Protein AF-A0A8J6DFW3-F1 (afdb_monomer)

Structure (mmCIF, N/CA/C/O backbone):
data_AF-A0A8J6DFW3-F1
#
_entry.id   AF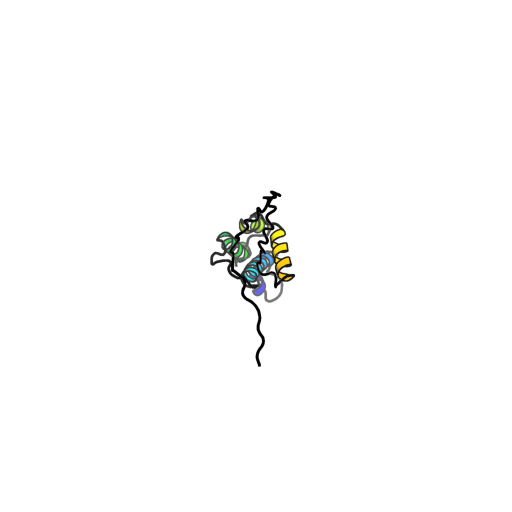-A0A8J6DFW3-F1
#
loop_
_atom_site.group_PDB
_atom_site.id
_atom_site.type_symbol
_atom_site.label_atom_id
_atom_site.label_alt_id
_atom_site.label_comp_id
_atom_site.label_asym_id
_atom_site.label_entity_id
_atom_site.label_seq_id
_atom_site.pdbx_PDB_ins_code
_atom_site.Cartn_x
_atom_site.Cartn_y
_atom_site.Cartn_z
_atom_site.occupancy
_atom_site.B_iso_or_equiv
_atom_site.auth_seq_id
_atom_site.auth_comp_id
_atom_site.auth_asym_id
_atom_site.auth_atom_id
_atom_site.pdbx_PDB_model_num
ATOM 1 N N . MET A 1 1 ? -13.785 -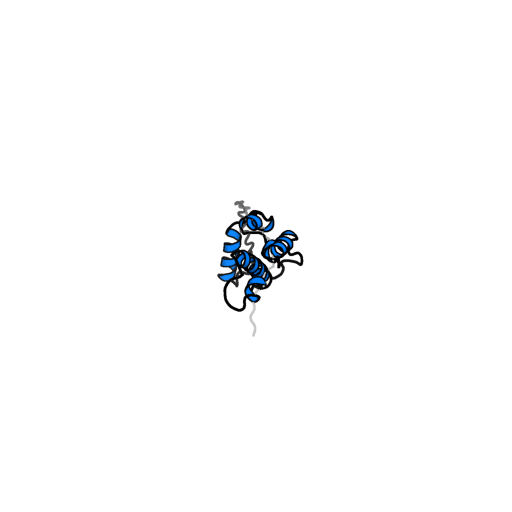6.124 0.723 1.00 82.12 1 MET A N 1
ATOM 2 C CA . MET A 1 1 ? -14.256 -4.922 1.458 1.00 82.12 1 MET A CA 1
ATOM 3 C C . MET A 1 1 ? -13.626 -4.884 2.846 1.00 82.12 1 MET A C 1
ATOM 5 O O . MET A 1 1 ? -13.353 -5.952 3.385 1.00 82.12 1 MET A O 1
ATOM 9 N N . ALA A 1 2 ? -13.384 -3.695 3.410 1.00 87.75 2 ALA A N 1
ATOM 10 C CA . ALA A 1 2 ? -12.859 -3.566 4.773 1.00 87.75 2 ALA A CA 1
ATOM 11 C C . ALA A 1 2 ? -13.898 -4.014 5.826 1.00 87.75 2 ALA A C 1
ATOM 13 O O . ALA A 1 2 ? -15.098 -3.835 5.591 1.00 87.75 2 ALA A O 1
ATOM 14 N N . PRO A 1 3 ? -13.486 -4.573 6.982 1.00 84.81 3 PRO A N 1
ATOM 15 C CA . PRO A 1 3 ? -14.408 -5.129 7.976 1.00 84.81 3 PRO A CA 1
ATOM 16 C C . PRO A 1 3 ? -15.431 -4.119 8.502 1.00 84.81 3 PRO A C 1
ATOM 18 O O . PRO A 1 3 ? -16.597 -4.459 8.679 1.00 84.81 3 PRO A O 1
ATOM 21 N N . GLU A 1 4 ? -15.016 -2.869 8.717 1.00 85.00 4 GLU A N 1
ATOM 22 C CA . GLU A 1 4 ? -15.904 -1.798 9.172 1.00 85.00 4 GLU A CA 1
ATOM 23 C C . GLU A 1 4 ? -16.939 -1.382 8.122 1.00 85.00 4 GLU A C 1
ATOM 25 O O . GLU A 1 4 ? -17.999 -0.892 8.484 1.00 85.00 4 GLU A O 1
ATOM 30 N N . VAL A 1 5 ? -16.663 -1.605 6.834 1.00 85.06 5 VAL A N 1
ATOM 31 C CA . VAL A 1 5 ? -17.614 -1.320 5.751 1.00 85.06 5 VAL A CA 1
ATOM 32 C C . VAL A 1 5 ? -18.672 -2.421 5.685 1.00 85.06 5 VAL A C 1
ATOM 34 O O . VAL A 1 5 ? -19.847 -2.132 5.497 1.00 85.06 5 VAL A O 1
ATOM 37 N N . ALA A 1 6 ? -18.271 -3.679 5.893 1.00 81.44 6 ALA A N 1
ATOM 38 C CA . ALA A 1 6 ? -19.189 -4.819 5.913 1.00 81.44 6 ALA A CA 1
ATOM 39 C C . ALA A 1 6 ? -20.127 -4.818 7.134 1.00 81.44 6 ALA A C 1
ATOM 41 O O . ALA A 1 6 ? -21.229 -5.349 7.062 1.00 81.44 6 ALA A O 1
ATOM 42 N N . ALA A 1 7 ? -19.700 -4.221 8.250 1.00 78.38 7 ALA A N 1
ATOM 43 C CA . ALA A 1 7 ? -20.479 -4.157 9.487 1.00 78.38 7 ALA A CA 1
ATOM 44 C C . ALA A 1 7 ? -21.600 -3.096 9.476 1.00 78.38 7 ALA A C 1
ATOM 46 O O . ALA A 1 7 ? -22.379 -3.021 10.426 1.00 78.38 7 ALA A O 1
ATOM 47 N N . VAL A 1 8 ? -21.683 -2.250 8.443 1.00 76.12 8 VAL A N 1
ATOM 48 C CA . VAL A 1 8 ? -22.686 -1.181 8.363 1.00 76.12 8 VAL A CA 1
ATOM 49 C C . VAL A 1 8 ? -23.902 -1.675 7.586 1.00 76.12 8 VAL A C 1
ATOM 51 O O . VAL A 1 8 ? -23.881 -1.745 6.363 1.00 76.12 8 VAL A O 1
ATOM 54 N N . GLU A 1 9 ? -24.994 -1.964 8.295 1.00 64.06 9 GLU A N 1
ATOM 55 C CA . GLU A 1 9 ? -26.230 -2.433 7.658 1.00 64.06 9 GLU A CA 1
ATOM 56 C C . GLU A 1 9 ? -27.046 -1.312 6.991 1.00 64.06 9 GLU A C 1
ATOM 58 O O . GLU A 1 9 ? -27.797 -1.609 6.063 1.00 64.06 9 GLU A O 1
ATOM 63 N N . ARG A 1 10 ? -26.966 -0.035 7.432 1.00 59.16 10 ARG A N 1
ATOM 64 C CA . ARG A 1 10 ? -27.953 0.982 6.979 1.00 59.16 10 ARG A CA 1
ATOM 65 C C . ARG A 1 10 ? -27.563 2.457 6.769 1.00 59.16 10 ARG A C 1
ATOM 67 O O . ARG A 1 10 ? -28.428 3.153 6.250 1.00 59.16 10 ARG A O 1
ATOM 74 N N . LYS A 1 11 ? -26.352 2.953 7.073 1.00 51.47 11 LYS A N 1
ATOM 75 C CA . LYS A 1 11 ? -25.735 4.222 6.563 1.00 51.47 11 LYS A CA 1
ATOM 76 C C . LYS A 1 11 ? -24.658 4.716 7.535 1.00 51.47 11 LYS A C 1
ATOM 78 O O . LYS A 1 11 ? -24.958 4.954 8.699 1.00 51.47 11 LYS A O 1
ATOM 83 N N . GLY A 1 12 ? -23.453 4.970 7.020 1.00 71.81 12 GLY A N 1
ATOM 84 C CA . GLY A 1 12 ? -22.344 5.566 7.778 1.00 71.81 12 GLY A CA 1
ATOM 85 C C . GLY A 1 12 ? -21.700 4.619 8.801 1.00 71.81 12 GLY A C 1
ATOM 86 O O . GLY A 1 12 ? -22.304 3.646 9.232 1.00 71.81 12 GLY A O 1
ATOM 87 N N . GLY A 1 13 ? -20.444 4.888 9.168 1.00 75.38 13 GLY A N 1
ATOM 88 C CA . GLY A 1 13 ? -19.675 4.064 10.119 1.00 75.38 13 GLY A CA 1
ATOM 89 C C . GLY A 1 13 ? -18.283 3.657 9.630 1.00 75.38 13 GLY A C 1
ATOM 90 O O . GLY A 1 13 ? -17.469 3.188 10.421 1.00 75.38 13 GLY A O 1
ATOM 91 N N . TYR A 1 14 ? -17.983 3.897 8.355 1.00 84.81 14 TYR A N 1
ATOM 92 C CA . TYR A 1 14 ? -16.639 3.814 7.789 1.00 84.81 14 TYR A CA 1
ATOM 93 C C . TYR A 1 14 ? -16.098 5.219 7.492 1.00 84.81 14 TYR A C 1
ATOM 95 O O . TYR A 1 14 ? -16.846 6.195 7.423 1.00 84.81 14 TYR A O 1
ATOM 103 N N . ASN A 1 15 ? -14.784 5.328 7.346 1.00 90.06 15 ASN A N 1
ATOM 104 C CA . ASN A 1 15 ? -14.078 6.558 7.000 1.00 90.06 15 ASN A CA 1
ATOM 105 C C . ASN A 1 15 ? -13.052 6.257 5.896 1.00 90.06 15 ASN A C 1
ATOM 107 O O . ASN A 1 15 ? -12.900 5.106 5.501 1.00 90.06 15 ASN A O 1
ATOM 111 N N . GLN A 1 16 ? -12.300 7.266 5.457 1.00 92.69 16 GLN A N 1
ATOM 112 C CA . GLN A 1 16 ? -11.253 7.145 4.426 1.00 92.69 16 GLN A CA 1
ATOM 113 C C . GLN A 1 16 ? -10.169 6.083 4.708 1.00 92.69 16 GLN A C 1
ATOM 115 O O . GLN A 1 16 ? -9.390 5.731 3.830 1.00 92.69 16 GLN A O 1
ATOM 120 N N . LEU A 1 17 ? -10.088 5.538 5.929 1.00 94.56 17 LEU A N 1
ATOM 121 C CA . LEU A 1 17 ? -9.165 4.440 6.215 1.00 94.56 17 LEU A CA 1
ATOM 122 C C . LEU A 1 17 ? -9.606 3.134 5.538 1.00 94.56 17 LEU A C 1
ATOM 124 O O . LEU A 1 17 ? -8.776 2.233 5.414 1.00 94.56 17 LEU A O 1
ATOM 128 N N . CYS A 1 18 ? -10.857 3.002 5.075 1.00 93.50 18 CYS A N 1
ATOM 129 C CA . CYS A 1 18 ? -11.279 1.852 4.268 1.00 93.50 18 CYS A CA 1
ATOM 130 C C . CYS A 1 18 ? -10.479 1.729 2.965 1.00 93.50 18 CYS A C 1
ATOM 132 O O . CYS A 1 18 ? -10.215 0.611 2.522 1.00 93.50 18 CYS A O 1
ATOM 134 N N . ASP A 1 19 ? -10.011 2.850 2.414 1.00 96.31 19 ASP A N 1
ATOM 135 C CA . ASP A 1 19 ? -9.197 2.870 1.196 1.00 96.31 19 ASP A CA 1
ATOM 136 C C . ASP A 1 19 ? -7.806 2.282 1.453 1.00 96.31 19 ASP A C 1
ATOM 138 O O . ASP A 1 19 ? -7.263 1.567 0.619 1.00 96.31 19 ASP A O 1
ATOM 142 N N . LEU A 1 20 ? -7.256 2.470 2.657 1.00 97.75 20 LEU A N 1
ATOM 143 C CA . LEU A 1 20 ? -5.977 1.872 3.059 1.00 97.75 20 LEU A CA 1
ATOM 144 C C . LEU A 1 20 ? -6.085 0.348 3.173 1.00 97.75 20 LEU A C 1
ATOM 146 O O . LEU A 1 20 ? -5.153 -0.370 2.819 1.00 97.75 20 LEU A O 1
ATOM 150 N N . TRP A 1 21 ? -7.236 -0.159 3.623 1.00 95.81 21 TRP A N 1
ATOM 151 C CA . TRP A 1 21 ? -7.507 -1.593 3.565 1.00 95.81 21 TRP A CA 1
ATOM 152 C C . TRP A 1 21 ? -7.592 -2.072 2.115 1.00 95.81 21 TRP A C 1
ATOM 154 O O . TRP A 1 21 ? -7.004 -3.099 1.787 1.00 95.81 21 TRP A O 1
ATOM 164 N N . ALA A 1 22 ? -8.294 -1.333 1.247 1.00 95.31 22 ALA A N 1
ATOM 165 C CA . ALA A 1 22 ? -8.391 -1.665 -0.172 1.00 95.31 22 ALA A CA 1
ATOM 166 C C . ALA A 1 22 ? -7.006 -1.722 -0.837 1.00 95.31 22 ALA A C 1
ATOM 168 O O . ALA A 1 22 ? -6.721 -2.708 -1.503 1.00 95.31 22 ALA A O 1
ATOM 169 N N . VAL A 1 23 ? -6.109 -0.770 -0.549 1.00 95.88 23 VAL A N 1
ATOM 170 C CA . VAL A 1 23 ? -4.704 -0.798 -1.001 1.00 95.88 23 VAL A CA 1
ATOM 171 C C . VAL A 1 23 ? -3.989 -2.078 -0.566 1.00 95.88 23 VAL A C 1
ATOM 173 O O . VAL A 1 23 ? -3.281 -2.681 -1.366 1.00 95.88 23 VAL A O 1
ATOM 176 N N . GLY A 1 24 ? -4.183 -2.527 0.679 1.00 93.62 24 GLY A N 1
ATOM 177 C CA . GLY A 1 24 ? -3.613 -3.791 1.155 1.00 93.62 24 GLY A CA 1
ATOM 178 C C . GLY A 1 24 ? -4.132 -5.009 0.384 1.00 93.62 24 GLY A C 1
ATOM 179 O O . GLY A 1 24 ? -3.355 -5.908 0.074 1.00 93.62 24 GLY A O 1
ATOM 180 N N . ILE A 1 25 ? -5.423 -5.021 0.036 1.00 93.69 25 ILE A N 1
ATOM 181 C CA . ILE A 1 25 ? -6.024 -6.075 -0.792 1.00 93.69 25 ILE A CA 1
ATOM 182 C C . ILE A 1 25 ? -5.492 -6.014 -2.226 1.00 93.69 25 ILE A C 1
ATOM 184 O O . ILE A 1 25 ? -5.060 -7.040 -2.735 1.00 93.69 25 ILE A O 1
ATOM 188 N N . THR A 1 26 ? -5.435 -4.833 -2.846 1.00 92.06 26 THR A N 1
ATOM 189 C CA . THR A 1 26 ? -4.869 -4.651 -4.192 1.00 92.06 26 THR A CA 1
ATOM 190 C C . THR A 1 26 ? -3.393 -5.049 -4.242 1.00 92.06 26 THR A C 1
ATOM 192 O O . THR A 1 26 ? -2.947 -5.640 -5.216 1.00 92.06 26 THR A O 1
ATOM 195 N N . ALA A 1 27 ? -2.620 -4.788 -3.185 1.00 90.69 27 ALA A N 1
ATOM 196 C CA . ALA A 1 27 ? -1.228 -5.226 -3.107 1.00 90.69 27 ALA A CA 1
ATOM 197 C C . ALA A 1 27 ? -1.098 -6.759 -3.086 1.00 90.69 27 ALA A C 1
ATOM 199 O O . ALA A 1 27 ? -0.197 -7.298 -3.722 1.00 90.69 27 ALA A O 1
ATOM 200 N N . ILE A 1 28 ? -1.991 -7.458 -2.373 1.00 87.25 28 ILE A N 1
ATOM 201 C CA . ILE A 1 28 ? -2.064 -8.928 -2.399 1.00 87.25 28 ILE A CA 1
ATOM 202 C C . ILE A 1 28 ? -2.478 -9.408 -3.790 1.00 87.25 28 ILE A C 1
ATOM 204 O O . ILE A 1 28 ? -1.819 -10.275 -4.347 1.00 87.25 28 ILE A O 1
ATOM 208 N N . GLU A 1 29 ? -3.519 -8.811 -4.364 1.00 85.25 29 GLU A N 1
ATOM 209 C CA . GLU A 1 29 ? -4.038 -9.135 -5.692 1.00 85.25 29 GLU A CA 1
ATOM 210 C C . GLU A 1 29 ? -2.945 -9.019 -6.766 1.00 85.25 29 GLU A C 1
ATOM 212 O O . GLU A 1 29 ? -2.635 -9.997 -7.439 1.00 85.25 29 GLU A O 1
ATOM 217 N N . LEU A 1 30 ? -2.258 -7.879 -6.857 1.00 84.62 30 LEU A N 1
ATOM 218 C CA . LEU A 1 30 ? -1.150 -7.686 -7.801 1.00 84.62 30 LEU A CA 1
ATOM 219 C C . LEU A 1 30 ? 0.029 -8.642 -7.550 1.00 84.62 30 LEU A C 1
ATOM 221 O O . LEU A 1 30 ? 0.768 -8.956 -8.479 1.00 84.62 30 LEU A O 1
ATOM 225 N N . ALA A 1 31 ? 0.208 -9.121 -6.315 1.00 78.50 31 ALA A N 1
ATOM 226 C CA . ALA A 1 31 ? 1.226 -10.113 -5.971 1.00 78.50 31 ALA A CA 1
ATOM 227 C C . ALA A 1 31 ? 0.786 -11.570 -6.223 1.00 78.50 31 ALA A C 1
ATOM 229 O O . ALA A 1 31 ? 1.614 -12.478 -6.104 1.00 78.50 31 ALA A O 1
ATOM 230 N N . GLU A 1 32 ? -0.495 -11.818 -6.510 1.00 72.56 32 GLU A N 1
ATOM 231 C CA . GLU A 1 32 ? -1.083 -13.154 -6.711 1.00 72.56 32 GLU A CA 1
ATOM 232 C C . GLU A 1 32 ? -1.595 -13.369 -8.150 1.00 72.56 32 GLU A C 1
ATOM 234 O O . GLU A 1 32 ? -1.722 -14.517 -8.571 1.00 72.56 32 GLU A O 1
ATOM 239 N N . LEU A 1 33 ? -1.798 -12.309 -8.947 1.00 59.62 33 LEU A N 1
ATOM 240 C CA . LEU A 1 33 ? -2.338 -12.360 -10.320 1.00 59.62 33 LEU A CA 1
ATOM 241 C C . LEU A 1 33 ? -1.260 -12.492 -11.429 1.00 59.62 33 LEU A C 1
ATOM 243 O O . LEU A 1 33 ? -1.048 -11.579 -12.223 1.00 59.62 33 LEU A O 1
ATOM 247 N N . GLN A 1 34 ? -0.584 -13.641 -11.495 1.00 47.75 34 GLN A N 1
ATOM 248 C CA . GLN A 1 34 ? 0.612 -13.906 -12.327 1.00 47.75 34 GLN A CA 1
ATOM 249 C C . GLN A 1 34 ? 0.451 -13.784 -13.870 1.00 47.75 34 GLN A C 1
ATOM 251 O O . GLN A 1 34 ? -0.353 -14.523 -14.443 1.00 47.75 34 GLN A O 1
ATOM 256 N N . PRO A 1 35 ? 1.289 -12.991 -14.582 1.00 42.09 35 PRO A N 1
ATOM 257 C CA . PRO A 1 35 ? 1.679 -13.225 -15.984 1.00 42.09 35 PRO A CA 1
ATOM 258 C C . PRO A 1 35 ? 2.917 -14.158 -16.094 1.00 42.09 35 PRO A C 1
ATOM 260 O O . PRO A 1 35 ? 3.651 -14.300 -15.112 1.00 42.09 35 PRO A O 1
ATOM 263 N N . PRO A 1 36 ? 3.167 -14.825 -17.248 1.00 40.25 36 PRO A N 1
ATOM 264 C CA . PRO A 1 36 ? 4.249 -15.809 -17.387 1.00 40.25 36 PRO A CA 1
ATOM 265 C C . PRO A 1 36 ? 5.621 -15.191 -17.059 1.00 40.25 36 PRO A C 1
ATOM 267 O O . PRO A 1 36 ? 5.858 -14.023 -17.362 1.00 40.25 36 PRO A O 1
ATOM 270 N N . MET A 1 37 ? 6.510 -15.998 -16.458 1.00 46.81 37 MET A N 1
ATOM 271 C CA . MET A 1 37 ? 7.761 -15.649 -15.738 1.00 46.81 37 MET A CA 1
ATOM 272 C C . MET A 1 37 ? 7.614 -15.422 -14.214 1.00 46.81 37 MET A C 1
ATOM 274 O O . MET A 1 37 ? 8.295 -14.592 -13.614 1.00 46.81 37 MET A O 1
ATOM 278 N N . PHE A 1 38 ? 6.765 -16.238 -13.583 1.00 45.16 38 PHE A N 1
ATOM 279 C CA . PHE A 1 38 ? 6.511 -16.400 -12.139 1.00 45.16 38 PHE A CA 1
ATOM 280 C C . PHE A 1 38 ? 7.711 -16.918 -11.300 1.00 45.16 38 PHE A C 1
ATOM 282 O O . PHE A 1 38 ? 7.527 -17.437 -10.206 1.00 45.16 38 PHE A O 1
ATOM 289 N N . ASP A 1 39 ? 8.958 -16.740 -11.736 1.00 48.91 39 ASP A N 1
ATOM 290 C CA . ASP A 1 39 ? 10.136 -17.149 -10.948 1.00 48.91 39 ASP A CA 1
ATOM 291 C C . ASP A 1 39 ? 10.712 -16.011 -10.088 1.00 48.91 39 ASP A C 1
ATOM 293 O O . ASP A 1 39 ? 11.908 -15.946 -9.809 1.00 48.91 39 ASP A O 1
ATOM 297 N N . LEU A 1 40 ? 9.851 -15.136 -9.558 1.00 50.19 40 LEU A N 1
ATOM 298 C CA . LEU A 1 40 ? 10.188 -14.285 -8.409 1.00 50.19 40 LEU A CA 1
ATOM 299 C C . LEU A 1 40 ? 9.811 -14.987 -7.098 1.00 50.19 40 LEU A C 1
ATOM 301 O O . LEU A 1 40 ? 8.874 -14.626 -6.397 1.00 50.19 40 LEU A O 1
ATOM 305 N N . HIS A 1 41 ? 10.594 -16.040 -6.861 1.00 48.81 41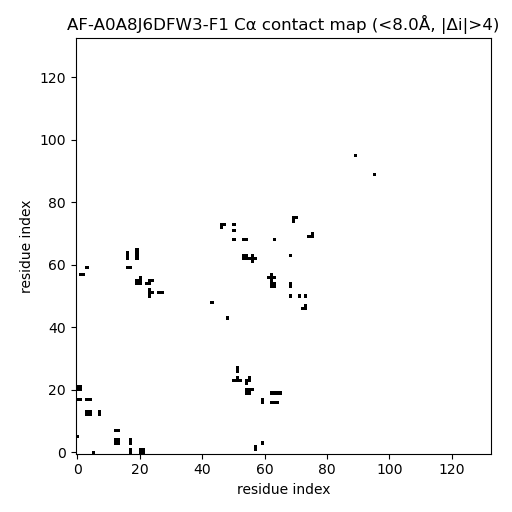 HIS A N 1
ATOM 306 C CA . HIS A 1 41 ? 11.196 -16.559 -5.631 1.00 48.81 41 HIS A CA 1
ATOM 307 C C . HIS A 1 41 ? 10.446 -16.430 -4.268 1.00 48.81 41 HIS A C 1
ATOM 309 O O . HIS A 1 41 ? 9.909 -15.375 -3.941 1.00 48.81 41 HIS A O 1
ATOM 315 N N . PRO A 1 42 ? 10.517 -17.442 -3.369 1.00 45.66 42 PRO A N 1
ATOM 316 C CA . PRO A 1 42 ? 9.726 -17.607 -2.128 1.00 45.66 42 PRO A CA 1
ATOM 317 C C . PRO A 1 42 ? 9.845 -16.546 -1.010 1.00 45.66 42 PRO A C 1
ATOM 319 O O . PRO A 1 42 ? 9.423 -16.803 0.117 1.00 45.66 42 PRO A O 1
ATOM 322 N N . MET A 1 43 ? 10.397 -15.358 -1.259 1.00 47.72 43 MET A N 1
ATOM 323 C CA . MET A 1 43 ? 10.545 -14.286 -0.273 1.00 47.72 43 MET A CA 1
ATOM 324 C C . MET A 1 43 ? 9.918 -12.986 -0.778 1.00 47.72 43 MET A C 1
ATOM 326 O O . MET A 1 43 ? 10.612 -12.022 -1.100 1.00 47.72 43 MET A O 1
ATOM 330 N N . ARG A 1 44 ? 8.583 -12.898 -0.737 1.00 61.94 44 ARG A N 1
ATOM 331 C CA . ARG A 1 44 ? 7.934 -11.601 -0.483 1.00 61.94 44 ARG A CA 1
ATOM 332 C C . ARG A 1 44 ? 8.713 -10.935 0.662 1.00 61.94 44 ARG A C 1
ATOM 334 O O . ARG A 1 44 ? 8.860 -11.522 1.735 1.00 61.94 44 ARG A O 1
ATOM 341 N N . SER A 1 45 ? 9.325 -9.778 0.411 1.00 78.69 45 SER A N 1
ATOM 342 C CA . SER A 1 45 ? 10.269 -9.191 1.368 1.00 78.69 45 SER A CA 1
ATOM 343 C C . SER A 1 45 ? 9.585 -8.952 2.720 1.00 78.69 45 SER A C 1
ATOM 345 O O . SER A 1 45 ? 8.385 -8.672 2.780 1.00 78.69 45 SER A O 1
ATOM 347 N N . ASN A 1 46 ? 10.331 -9.022 3.828 1.00 87.25 46 ASN A N 1
ATOM 348 C CA . ASN A 1 46 ? 9.789 -8.664 5.150 1.00 87.25 46 ASN A CA 1
ATOM 349 C C . ASN A 1 46 ? 9.147 -7.264 5.138 1.00 87.25 46 ASN A C 1
ATOM 351 O O . ASN A 1 46 ? 8.163 -7.026 5.835 1.00 87.25 46 ASN A O 1
ATOM 355 N N . SER A 1 47 ? 9.659 -6.368 4.28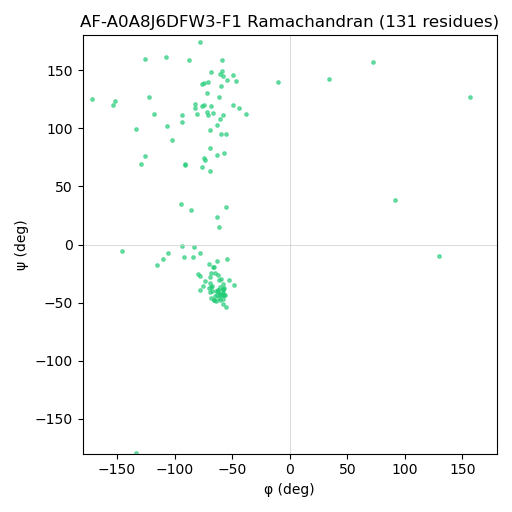6 1.00 90.56 47 SER A N 1
ATOM 356 C CA . SER A 1 47 ? 9.085 -5.048 4.030 1.00 90.56 47 SER A CA 1
ATOM 357 C C . SER A 1 47 ? 7.692 -5.128 3.390 1.00 90.56 47 SER A C 1
ATOM 359 O O . SER A 1 47 ? 6.757 -4.519 3.906 1.00 90.56 47 SER A O 1
ATOM 361 N N . PHE A 1 48 ? 7.500 -5.924 2.332 1.00 90.81 48 PHE A N 1
ATOM 362 C CA . PHE A 1 48 ? 6.180 -6.113 1.716 1.00 90.81 48 PHE A CA 1
ATOM 363 C C . PHE A 1 48 ? 5.167 -6.711 2.700 1.00 90.81 48 PHE A C 1
ATOM 365 O O . PHE A 1 48 ? 4.073 -6.176 2.875 1.00 90.81 48 PHE A O 1
ATOM 372 N N . HIS A 1 49 ? 5.549 -7.775 3.415 1.00 90.75 49 HIS A N 1
ATOM 373 C CA . HIS A 1 49 ? 4.679 -8.390 4.420 1.00 90.75 49 HIS A CA 1
ATOM 374 C C . HIS A 1 49 ? 4.275 -7.404 5.520 1.00 90.75 49 HIS A C 1
ATOM 376 O O . HIS A 1 49 ? 3.113 -7.364 5.929 1.00 90.75 49 HIS A O 1
ATOM 382 N N . HIS A 1 50 ? 5.220 -6.590 5.994 1.00 95.19 50 HIS A N 1
ATOM 383 C CA . HIS A 1 50 ? 4.942 -5.588 7.014 1.00 95.19 50 HIS A CA 1
ATOM 384 C C . HIS A 1 50 ? 4.031 -4.468 6.490 1.00 95.19 50 HIS A C 1
ATOM 386 O O . HIS A 1 50 ? 3.091 -4.082 7.185 1.00 95.19 50 HIS A O 1
ATOM 392 N N . PHE A 1 51 ? 4.231 -4.019 5.247 1.00 96.25 51 PHE A N 1
ATOM 393 C CA . PHE A 1 51 ? 3.355 -3.049 4.587 1.00 96.25 51 PHE A CA 1
ATOM 394 C C . PHE A 1 51 ? 1.909 -3.553 4.507 1.00 96.25 51 PHE A C 1
ATOM 396 O O . PHE A 1 51 ? 0.988 -2.876 4.969 1.00 96.25 51 PHE A O 1
ATOM 403 N N . VAL A 1 52 ? 1.713 -4.776 3.998 1.00 94.62 52 VAL A N 1
ATOM 404 C CA . VAL A 1 52 ? 0.389 -5.409 3.895 1.00 94.62 52 VAL A CA 1
ATOM 405 C C . VAL A 1 52 ? -0.240 -5.574 5.279 1.00 94.62 52 VAL A C 1
ATOM 407 O O . VAL A 1 52 ? -1.403 -5.226 5.474 1.00 94.62 52 VAL A O 1
ATOM 410 N N . LYS A 1 53 ? 0.533 -6.019 6.280 1.00 95.94 53 LYS A N 1
ATOM 411 C CA . LYS A 1 53 ? 0.066 -6.132 7.672 1.00 95.94 53 LYS A CA 1
ATOM 412 C C . LYS A 1 53 ? -0.419 -4.792 8.232 1.00 95.94 53 LYS A C 1
ATOM 414 O O . LYS A 1 53 ? -1.438 -4.754 8.919 1.00 95.94 53 LYS A O 1
ATOM 419 N N . MET A 1 54 ? 0.297 -3.703 7.953 1.00 97.62 54 MET A N 1
ATOM 420 C CA . MET A 1 54 ? -0.091 -2.358 8.379 1.00 97.62 54 MET A CA 1
ATOM 421 C C . MET A 1 54 ? -1.383 -1.897 7.689 1.00 97.62 54 MET A C 1
ATOM 423 O O . MET A 1 54 ? -2.311 -1.455 8.373 1.00 97.62 54 MET A O 1
ATOM 427 N N . ALA A 1 55 ? -1.471 -2.052 6.366 1.00 96.50 55 ALA A N 1
ATOM 428 C CA . ALA A 1 55 ? -2.647 -1.696 5.568 1.00 96.50 55 ALA A CA 1
ATOM 429 C C . ALA A 1 55 ? -3.906 -2.479 6.000 1.00 96.50 55 ALA A C 1
ATOM 431 O O . ALA A 1 55 ? -4.975 -1.900 6.200 1.00 96.50 55 ALA A O 1
ATOM 432 N N . LEU A 1 56 ? -3.759 -3.782 6.268 1.00 95.94 56 LEU A N 1
ATOM 433 C CA . LEU A 1 56 ? -4.829 -4.692 6.696 1.00 95.94 56 LEU A CA 1
ATOM 434 C C . LEU A 1 56 ? -5.078 -4.686 8.215 1.00 95.94 56 LEU A C 1
ATOM 436 O O . LEU A 1 56 ? -5.529 -5.674 8.804 1.00 95.94 56 LEU A O 1
ATOM 440 N N . THR A 1 57 ? -4.829 -3.560 8.888 1.00 97.06 57 THR A N 1
ATOM 441 C CA . THR A 1 57 ? -5.176 -3.427 10.308 1.00 97.06 57 THR A CA 1
ATOM 442 C C . THR A 1 57 ? -6.699 -3.454 10.476 1.00 97.06 57 THR A C 1
ATOM 444 O O . THR A 1 57 ? -7.407 -2.530 10.066 1.00 97.06 57 THR A O 1
ATOM 447 N N . LYS A 1 58 ? -7.215 -4.516 11.113 1.00 92.00 58 LYS A N 1
ATOM 448 C CA . LYS A 1 58 ? -8.659 -4.760 11.293 1.00 92.00 58 LYS A CA 1
ATOM 449 C C . LYS A 1 58 ? -9.378 -3.631 12.031 1.00 92.00 58 LYS A C 1
ATOM 451 O O . LYS A 1 58 ? -10.469 -3.249 11.633 1.00 92.00 58 LYS A O 1
ATOM 456 N N . ASN A 1 59 ? -8.788 -3.106 13.106 1.00 92.94 59 ASN A N 1
ATOM 457 C CA . ASN A 1 59 ? -9.376 -1.993 13.848 1.00 92.94 59 ASN A CA 1
ATOM 458 C C . ASN A 1 59 ? -9.077 -0.667 13.121 1.00 92.94 59 ASN A C 1
ATOM 460 O O . ASN A 1 59 ? -7.917 -0.248 13.144 1.00 92.94 59 ASN A O 1
ATOM 464 N N . PRO A 1 60 ? -10.076 0.034 12.554 1.00 91.94 60 PRO A N 1
ATOM 465 C CA . PRO A 1 60 ? -9.841 1.267 11.804 1.00 91.94 60 PRO A CA 1
ATOM 466 C C . PRO A 1 60 ? -9.207 2.362 12.670 1.00 91.94 60 PRO A C 1
ATOM 468 O O . PRO A 1 60 ? -8.380 3.114 12.177 1.00 91.94 60 PRO A O 1
ATOM 471 N N . LYS A 1 61 ? -9.475 2.403 13.985 1.00 92.12 61 LYS A N 1
ATOM 472 C CA . LYS A 1 61 ? -8.845 3.377 14.901 1.00 92.12 61 LYS A CA 1
ATOM 473 C C . LYS A 1 61 ? -7.336 3.168 15.075 1.00 92.12 61 LYS A C 1
ATOM 475 O O . LYS A 1 61 ? -6.654 4.067 15.549 1.00 92.12 61 LYS A O 1
ATOM 480 N N . LYS A 1 62 ? -6.828 1.975 14.750 1.00 95.69 62 LYS A N 1
ATOM 481 C CA . LYS A 1 62 ? -5.398 1.632 14.800 1.00 95.69 62 LYS A CA 1
ATOM 482 C C . LYS A 1 62 ? -4.766 1.542 13.410 1.00 95.69 62 LYS A C 1
ATOM 484 O O . LYS A 1 62 ? -3.557 1.351 13.322 1.00 95.69 62 LYS A O 1
ATOM 489 N N . ARG A 1 63 ? -5.562 1.627 12.338 1.00 97.25 63 ARG A N 1
ATOM 490 C CA . ARG A 1 63 ? -5.056 1.550 10.968 1.00 97.25 63 ARG A CA 1
ATOM 491 C C . ARG A 1 63 ? -4.292 2.842 10.655 1.00 97.25 63 ARG A C 1
ATOM 493 O O . ARG A 1 63 ? -4.819 3.919 10.935 1.00 97.25 63 ARG A O 1
ATOM 500 N N . PRO A 1 64 ? -3.063 2.762 10.117 1.00 97.69 64 PRO A N 1
ATOM 501 C CA . PRO A 1 64 ? -2.317 3.952 9.729 1.00 97.69 64 PRO A CA 1
ATOM 502 C C . PRO A 1 64 ? -3.074 4.734 8.652 1.00 97.69 64 PRO A C 1
ATOM 504 O O . PRO A 1 64 ? -3.764 4.152 7.815 1.00 97.69 64 PRO A O 1
ATOM 507 N N . ASN A 1 65 ? -2.935 6.059 8.677 1.00 97.88 65 ASN A N 1
ATOM 508 C CA . ASN A 1 65 ? -3.414 6.922 7.602 1.00 97.88 65 ASN A CA 1
ATOM 509 C C . ASN A 1 65 ? -2.450 6.881 6.396 1.00 97.88 65 ASN A C 1
ATOM 511 O O . ASN A 1 65 ? -1.378 6.272 6.462 1.00 97.88 65 ASN A O 1
ATOM 515 N N . ALA A 1 66 ? -2.834 7.538 5.298 1.00 97.81 66 ALA A N 1
ATOM 516 C CA . ALA A 1 66 ? -2.049 7.559 4.063 1.00 97.81 66 ALA A CA 1
ATOM 517 C C . ALA A 1 66 ? -0.632 8.113 4.277 1.00 97.81 66 ALA A C 1
ATOM 519 O O . ALA A 1 66 ? 0.333 7.478 3.868 1.00 97.81 66 ALA A O 1
ATOM 520 N N . GLU A 1 67 ? -0.496 9.238 4.982 1.00 97.94 67 GLU A N 1
ATOM 521 C CA . GLU A 1 67 ? 0.804 9.847 5.288 1.00 97.94 67 GLU A CA 1
ATOM 522 C C . GLU A 1 67 ? 1.727 8.875 6.031 1.00 97.94 67 GLU A C 1
ATOM 524 O O . GLU A 1 67 ? 2.896 8.720 5.678 1.00 97.94 67 GLU A O 1
ATOM 529 N N . LYS A 1 68 ? 1.194 8.147 7.020 1.00 97.69 68 LYS A N 1
ATOM 530 C CA . LYS A 1 68 ? 1.979 7.174 7.774 1.00 97.69 68 LYS A CA 1
ATOM 531 C C . LYS A 1 68 ? 2.380 5.970 6.928 1.00 97.69 68 LYS A C 1
ATOM 533 O O . LYS A 1 68 ? 3.476 5.445 7.113 1.00 97.69 68 LYS A O 1
ATOM 538 N N . LEU A 1 69 ? 1.509 5.524 6.023 1.00 97.31 69 LEU A N 1
ATOM 539 C CA . LEU A 1 69 ? 1.801 4.401 5.136 1.00 97.31 69 LEU A CA 1
ATOM 540 C C . LEU A 1 69 ? 2.799 4.790 4.027 1.00 97.31 69 LEU A C 1
ATOM 542 O O . LEU A 1 69 ? 3.639 3.971 3.666 1.00 97.31 69 LEU A O 1
ATOM 546 N N . LEU A 1 70 ? 2.784 6.049 3.570 1.00 97.81 70 LEU A N 1
ATOM 547 C CA . LEU A 1 70 ? 3.764 6.617 2.630 1.00 97.81 70 LEU A CA 1
ATOM 548 C C . LEU A 1 70 ? 5.183 6.721 3.211 1.00 97.81 70 LEU A C 1
ATOM 550 O O . LEU A 1 70 ? 6.142 6.787 2.453 1.00 97.81 70 LEU A O 1
ATOM 554 N N . GLN A 1 71 ? 5.338 6.693 4.537 1.00 97.75 71 GLN A N 1
ATOM 555 C CA . GLN A 1 71 ? 6.644 6.634 5.213 1.00 97.75 71 GLN A CA 1
ATOM 556 C C . GLN A 1 71 ? 7.206 5.204 5.329 1.00 97.75 71 GLN A C 1
ATOM 558 O O . GLN A 1 71 ? 8.275 5.005 5.907 1.00 97.75 71 GLN A O 1
ATOM 563 N N . HIS A 1 72 ? 6.480 4.183 4.867 1.00 97.56 72 HIS A N 1
ATOM 564 C CA . HIS A 1 72 ? 6.884 2.793 5.051 1.00 97.56 72 HIS A CA 1
ATOM 565 C C . HIS A 1 72 ? 8.031 2.396 4.093 1.00 97.56 72 HIS A C 1
ATOM 567 O O . HIS A 1 72 ? 7.919 2.672 2.898 1.00 97.56 72 HIS A O 1
ATOM 573 N N . PRO A 1 73 ? 9.064 1.644 4.542 1.00 95.00 73 PRO A N 1
ATOM 574 C CA . PRO A 1 73 ? 10.215 1.251 3.716 1.00 95.00 73 PRO A CA 1
ATOM 575 C C . PRO A 1 73 ? 9.873 0.656 2.343 1.00 95.00 73 PRO A C 1
ATOM 577 O O . PRO A 1 73 ? 10.579 0.884 1.368 1.00 95.00 73 PRO A O 1
ATOM 580 N N . PHE A 1 74 ? 8.770 -0.091 2.260 1.00 94.56 74 PHE A N 1
ATOM 581 C CA . PHE A 1 74 ? 8.272 -0.682 1.012 1.00 94.56 74 PHE A CA 1
ATOM 582 C C . PHE A 1 74 ? 7.986 0.348 -0.096 1.00 94.56 74 PHE A C 1
ATOM 584 O O . PHE A 1 74 ? 8.188 0.044 -1.267 1.00 94.56 74 PHE A O 1
ATOM 591 N N . VAL A 1 75 ? 7.536 1.554 0.264 1.00 94.62 75 VAL A N 1
ATOM 592 C CA . VAL A 1 75 ? 7.174 2.617 -0.691 1.00 94.62 75 VAL A CA 1
ATOM 593 C C . VAL A 1 75 ? 8.144 3.799 -0.678 1.00 94.62 75 VAL A C 1
ATOM 595 O O . VAL A 1 75 ? 8.105 4.616 -1.589 1.00 94.62 75 VAL A O 1
ATOM 598 N N . THR A 1 76 ? 9.030 3.888 0.321 1.00 95.88 76 THR A N 1
ATOM 599 C CA . THR A 1 76 ? 10.087 4.915 0.382 1.00 95.88 76 THR A CA 1
ATOM 600 C C . THR A 1 76 ? 11.403 4.475 -0.252 1.00 95.88 76 THR A C 1
ATOM 602 O O . THR A 1 76 ? 12.313 5.291 -0.386 1.00 95.88 76 THR A O 1
ATOM 605 N N . GLN A 1 77 ? 11.553 3.192 -0.592 1.00 92.19 77 GLN A N 1
ATOM 606 C CA . GLN A 1 77 ? 12.670 2.742 -1.423 1.00 92.19 77 GLN A CA 1
ATOM 607 C C . GLN A 1 77 ? 12.654 3.473 -2.781 1.00 92.19 77 GLN A C 1
ATOM 609 O O . GLN A 1 77 ? 11.600 3.965 -3.190 1.00 92.19 77 GLN A O 1
ATOM 614 N N . PRO A 1 78 ? 13.783 3.552 -3.504 1.00 92.56 78 PRO A N 1
ATOM 615 C CA . PRO A 1 78 ? 13.800 4.144 -4.836 1.00 92.56 78 PRO A CA 1
ATOM 616 C C . PRO A 1 78 ? 12.818 3.418 -5.766 1.00 92.56 78 PRO A C 1
ATOM 618 O O . PRO A 1 78 ? 13.021 2.261 -6.122 1.00 92.56 78 PRO A O 1
ATOM 621 N N . LEU A 1 79 ? 11.742 4.104 -6.144 1.00 90.62 79 LEU A N 1
ATOM 622 C CA . LEU A 1 79 ? 10.729 3.621 -7.076 1.00 90.62 79 LEU A CA 1
ATOM 623 C C . LEU A 1 79 ? 10.648 4.611 -8.235 1.00 90.62 79 LEU A C 1
ATOM 625 O O . LEU A 1 79 ? 10.477 5.812 -8.027 1.00 90.62 79 LEU A O 1
ATOM 629 N N . THR A 1 80 ? 10.775 4.114 -9.462 1.00 94.62 80 THR A N 1
ATOM 630 C CA . THR A 1 80 ? 10.705 4.932 -10.677 1.00 94.62 80 THR A CA 1
ATOM 631 C C . THR A 1 80 ? 9.650 4.374 -11.622 1.00 94.62 80 THR A C 1
ATOM 633 O O . THR A 1 80 ? 9.276 3.202 -11.554 1.00 94.62 80 THR A O 1
ATOM 636 N N . ARG A 1 81 ? 9.178 5.211 -12.552 1.00 95.12 81 ARG A N 1
ATOM 637 C CA . ARG A 1 81 ? 8.216 4.781 -13.576 1.00 95.12 81 ARG A CA 1
ATOM 638 C C . ARG A 1 81 ? 8.762 3.700 -14.517 1.00 95.12 81 ARG A C 1
ATOM 640 O O . ARG A 1 81 ? 7.963 3.101 -15.224 1.00 95.12 81 ARG A O 1
ATOM 647 N N . SER A 1 82 ? 10.076 3.455 -14.539 1.00 92.69 82 SER A N 1
ATOM 648 C CA . SER A 1 82 ? 10.695 2.424 -15.383 1.00 92.69 82 SER A CA 1
ATOM 649 C C . SER A 1 82 ? 10.102 1.044 -15.113 1.00 92.69 82 SER A C 1
ATOM 651 O O . SER A 1 82 ? 9.798 0.334 -16.058 1.00 92.69 82 SER A O 1
ATOM 653 N N . LEU A 1 83 ? 9.787 0.734 -13.850 1.00 88.44 83 LEU A N 1
ATOM 654 C CA . LEU A 1 83 ? 9.110 -0.511 -13.471 1.00 88.44 83 LEU A CA 1
ATOM 655 C C . LEU A 1 83 ? 7.753 -0.680 -14.175 1.00 88.44 83 LEU A C 1
ATOM 657 O O . LEU A 1 83 ? 7.381 -1.778 -14.575 1.00 88.44 83 LEU A O 1
ATOM 661 N N . ALA A 1 84 ? 6.999 0.411 -14.336 1.00 88.25 84 ALA A N 1
ATOM 662 C CA . ALA A 1 84 ? 5.725 0.383 -15.048 1.00 88.25 84 ALA A CA 1
ATOM 663 C C . ALA A 1 84 ? 5.923 0.300 -16.568 1.00 88.25 84 ALA A C 1
ATOM 665 O O . ALA A 1 84 ? 5.152 -0.378 -17.236 1.00 88.25 84 ALA A O 1
ATOM 666 N N . ILE A 1 85 ? 6.956 0.960 -17.103 1.00 92.25 85 ILE A N 1
ATOM 667 C CA . ILE A 1 85 ? 7.323 0.873 -18.524 1.00 92.25 85 ILE A CA 1
ATOM 668 C C . ILE A 1 85 ? 7.688 -0.573 -18.882 1.00 92.25 85 ILE A C 1
ATOM 670 O O . ILE A 1 85 ? 7.124 -1.108 -19.824 1.00 92.25 85 ILE A O 1
ATOM 674 N N . GLU A 1 86 ? 8.504 -1.250 -18.071 1.00 87.31 86 GLU A N 1
ATOM 675 C CA . GLU A 1 86 ? 8.854 -2.665 -18.266 1.00 87.31 86 GLU A CA 1
ATOM 676 C C . GLU A 1 86 ? 7.618 -3.581 -18.293 1.00 87.31 86 GLU A C 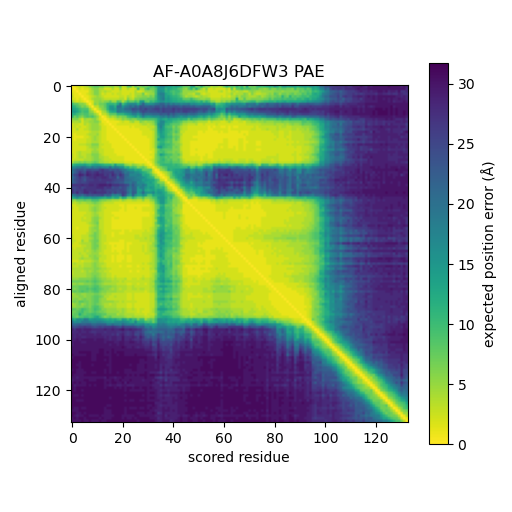1
ATOM 678 O O . GLU A 1 86 ? 7.554 -4.533 -19.071 1.00 87.31 86 GLU A O 1
ATOM 683 N N . LEU A 1 87 ? 6.612 -3.301 -17.456 1.00 84.94 87 LEU A N 1
ATOM 684 C CA . LEU A 1 87 ? 5.343 -4.035 -17.474 1.00 84.94 87 LEU A CA 1
ATOM 685 C C . LEU A 1 87 ? 4.522 -3.741 -18.736 1.00 84.94 87 LEU A C 1
ATOM 687 O O . LEU A 1 87 ? 3.944 -4.662 -19.308 1.00 84.94 87 LEU A O 1
ATOM 691 N N . LEU A 1 88 ? 4.479 -2.483 -19.183 1.00 90.75 88 LEU A N 1
ATOM 692 C CA . LEU A 1 88 ? 3.802 -2.096 -20.424 1.00 90.75 88 LEU A CA 1
ATOM 693 C C . LEU A 1 88 ? 4.459 -2.748 -21.642 1.00 90.75 88 LEU A C 1
ATOM 695 O O . LEU A 1 88 ? 3.755 -3.280 -22.497 1.00 90.75 88 LEU A O 1
ATOM 699 N N . ASP A 1 89 ? 5.788 -2.762 -21.698 1.00 88.50 89 ASP A N 1
ATOM 700 C CA . ASP A 1 89 ? 6.541 -3.373 -22.791 1.00 88.50 89 ASP A CA 1
ATOM 701 C C . ASP A 1 89 ? 6.278 -4.880 -22.871 1.00 88.50 89 ASP A C 1
ATOM 703 O O . ASP A 1 89 ? 6.045 -5.395 -23.963 1.00 88.50 89 ASP A O 1
ATOM 707 N N . LYS A 1 90 ? 6.207 -5.575 -21.725 1.00 84.81 90 LYS A N 1
ATOM 708 C CA . LYS A 1 90 ? 5.825 -6.999 -21.662 1.00 84.81 90 LYS A CA 1
ATOM 709 C C . LYS A 1 90 ? 4.405 -7.265 -22.156 1.00 84.81 90 LYS A C 1
ATOM 711 O O . LYS A 1 90 ? 4.166 -8.274 -22.809 1.00 84.81 90 LYS A O 1
ATOM 716 N N . VAL A 1 91 ? 3.458 -6.380 -21.843 1.00 88.38 91 VAL A N 1
ATOM 717 C CA . VAL A 1 91 ? 2.068 -6.508 -22.313 1.00 88.38 91 VAL A CA 1
ATOM 718 C C . VAL A 1 91 ? 1.968 -6.248 -23.817 1.00 88.38 91 VAL A C 1
ATOM 720 O O . VAL A 1 91 ? 1.204 -6.923 -24.503 1.00 88.38 91 VAL A O 1
ATOM 723 N N . ASN A 1 92 ? 2.742 -5.293 -24.334 1.00 90.75 92 ASN A N 1
ATOM 724 C CA . ASN A 1 92 ? 2.728 -4.927 -25.748 1.00 90.75 92 ASN A CA 1
ATOM 725 C C . ASN A 1 92 ? 3.540 -5.894 -26.630 1.00 90.75 92 ASN A C 1
ATOM 727 O O . ASN A 1 92 ? 3.229 -6.020 -27.811 1.00 90.75 92 ASN A O 1
ATOM 731 N N . ASN A 1 93 ? 4.541 -6.585 -26.070 1.00 89.69 93 ASN A N 1
ATOM 732 C CA . ASN A 1 93 ? 5.419 -7.527 -26.775 1.00 89.69 93 ASN A CA 1
ATOM 733 C C . ASN A 1 93 ? 5.505 -8.887 -26.043 1.00 89.69 93 ASN A C 1
ATOM 735 O O . ASN A 1 93 ? 6.557 -9.229 -25.498 1.00 89.69 93 ASN A O 1
ATOM 739 N N . PRO A 1 94 ? 4.423 -9.687 -26.027 1.00 77.06 94 PRO A N 1
ATOM 740 C CA . PRO A 1 94 ? 4.364 -10.940 -25.266 1.00 77.06 94 PRO A CA 1
ATOM 741 C C . PRO A 1 94 ? 5.342 -12.023 -25.761 1.00 77.06 94 PRO A C 1
ATOM 743 O O . PRO A 1 94 ? 5.746 -12.876 -24.975 1.00 77.06 94 PRO A O 1
ATOM 746 N N . ASP A 1 95 ? 5.750 -11.967 -27.034 1.00 75.50 95 ASP A N 1
ATOM 747 C CA . ASP A 1 95 ? 6.650 -12.943 -27.668 1.00 75.50 95 ASP A CA 1
ATOM 748 C C . ASP A 1 95 ? 8.131 -12.540 -27.627 1.00 75.50 95 ASP A C 1
ATOM 750 O O . ASP A 1 95 ? 8.988 -13.313 -28.069 1.00 75.50 95 ASP A O 1
ATOM 754 N N . HIS A 1 96 ? 8.468 -11.367 -27.068 1.00 61.56 96 HIS A N 1
ATOM 755 C CA . HIS A 1 96 ? 9.862 -10.994 -26.821 1.00 61.56 96 HIS A CA 1
ATOM 756 C C . HIS A 1 96 ? 10.378 -11.755 -25.594 1.00 61.56 96 HIS A C 1
ATOM 758 O O . HIS A 1 96 ? 10.663 -11.217 -24.526 1.00 61.56 96 HIS A O 1
ATOM 764 N N . SER A 1 97 ? 10.474 -13.070 -25.771 1.00 56.34 97 SER A N 1
ATOM 765 C CA . SER A 1 97 ? 11.376 -13.910 -25.012 1.00 56.34 97 SER A CA 1
ATOM 766 C C . SER A 1 97 ? 12.770 -13.281 -25.044 1.00 56.34 97 SER A C 1
ATOM 768 O O . SER A 1 97 ? 13.168 -12.640 -26.018 1.00 56.34 97 SER A O 1
ATOM 770 N N . THR A 1 98 ? 13.472 -13.447 -23.933 1.00 56.69 98 THR A N 1
ATOM 771 C CA . THR A 1 98 ? 14.806 -12.978 -23.535 1.00 56.69 98 THR A CA 1
ATOM 772 C C . THR A 1 98 ? 15.966 -13.340 -24.480 1.00 56.69 98 THR A C 1
ATOM 774 O O . THR A 1 98 ? 17.093 -13.519 -24.024 1.00 56.69 98 THR A O 1
ATOM 777 N N . TYR A 1 99 ? 15.739 -13.431 -25.789 1.00 43.75 99 TYR A N 1
ATOM 778 C CA . TYR A 1 99 ? 16.799 -13.385 -26.784 1.00 43.75 99 TYR A CA 1
ATOM 779 C C . TYR A 1 99 ? 17.377 -11.966 -26.801 1.00 43.75 99 TYR A C 1
ATOM 781 O O . TYR A 1 99 ? 17.014 -11.116 -27.607 1.00 43.75 99 TYR A O 1
ATOM 789 N N . HIS A 1 100 ? 18.302 -11.720 -25.871 1.00 49.09 100 HIS A N 1
ATOM 790 C CA . HIS A 1 100 ? 19.533 -11.061 -26.267 1.00 49.09 100 HIS A CA 1
ATOM 791 C C . HIS A 1 100 ? 20.115 -11.932 -27.380 1.00 49.09 100 HIS A C 1
ATOM 793 O O . HIS A 1 100 ? 20.748 -12.952 -27.104 1.00 49.09 100 HIS A O 1
ATOM 799 N N . ASP A 1 101 ? 19.834 -11.571 -28.629 1.00 41.72 101 ASP A N 1
ATOM 800 C CA . ASP A 1 101 ? 20.765 -11.875 -29.702 1.00 41.72 101 ASP A CA 1
ATOM 801 C C . ASP A 1 101 ? 22.043 -11.149 -29.286 1.00 41.72 101 ASP A C 1
ATOM 803 O O . ASP A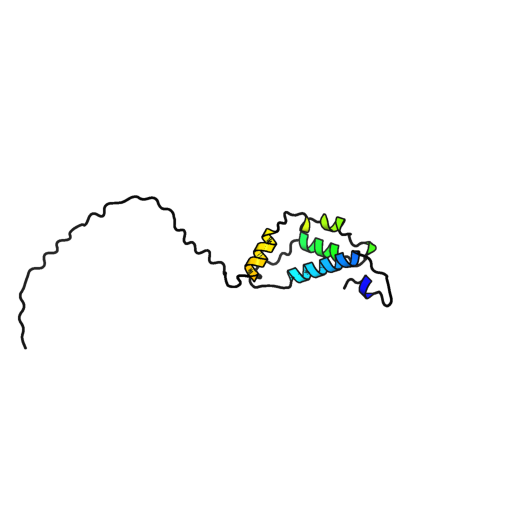 1 101 ? 22.180 -9.935 -29.433 1.00 41.72 101 ASP A O 1
ATOM 807 N N . PHE A 1 102 ? 22.940 -11.875 -28.624 1.00 43.44 102 PHE A N 1
ATOM 808 C CA . PHE A 1 102 ? 24.344 -11.513 -28.605 1.00 43.44 102 PHE A CA 1
ATOM 809 C C . PHE A 1 102 ? 24.872 -11.764 -30.019 1.00 43.44 102 PHE A C 1
ATOM 811 O O . PHE A 1 102 ? 25.755 -12.591 -30.213 1.00 43.44 102 PHE A O 1
ATOM 818 N N . ASP A 1 103 ? 24.349 -11.028 -30.998 1.00 47.81 103 ASP A N 1
ATOM 819 C CA . ASP A 1 103 ? 25.218 -10.513 -32.036 1.00 47.81 103 ASP A CA 1
ATOM 820 C C . ASP A 1 103 ? 25.980 -9.365 -31.359 1.00 47.81 103 ASP A C 1
ATOM 822 O O . ASP A 1 103 ? 25.703 -8.177 -31.533 1.00 47.81 103 ASP A O 1
ATOM 826 N N . ASP A 1 104 ? 26.936 -9.754 -30.505 1.00 50.19 104 ASP A N 1
ATOM 827 C CA . ASP A 1 104 ? 28.200 -9.037 -30.403 1.00 50.19 104 ASP A CA 1
ATOM 828 C C . ASP A 1 104 ? 28.782 -9.062 -31.830 1.00 50.19 104 ASP A C 1
ATOM 830 O O . ASP A 1 104 ? 29.649 -9.869 -32.163 1.00 50.19 104 ASP A O 1
ATOM 834 N N . ASP A 1 105 ? 28.272 -8.188 -32.704 1.00 53.94 105 ASP A N 1
ATOM 835 C CA . ASP A 1 105 ? 29.071 -7.602 -33.772 1.00 53.94 105 ASP A CA 1
ATOM 836 C C . ASP A 1 105 ? 30.158 -6.792 -33.052 1.00 53.94 105 ASP A C 1
ATOM 838 O O . ASP A 1 105 ? 30.073 -5.575 -32.861 1.00 53.94 105 ASP A O 1
ATOM 842 N N . ASP A 1 106 ? 31.147 -7.529 -32.548 1.00 49.19 106 ASP A N 1
ATOM 843 C CA . ASP A 1 106 ? 32.402 -7.021 -32.038 1.00 49.19 106 ASP A CA 1
ATOM 844 C C . ASP A 1 106 ? 32.969 -6.057 -33.088 1.00 49.19 106 ASP A C 1
ATOM 846 O O . ASP A 1 106 ? 33.191 -6.459 -34.238 1.00 49.19 106 ASP A O 1
ATOM 850 N N . PRO A 1 107 ? 33.190 -4.771 -32.765 1.00 53.72 107 PRO A N 1
ATOM 851 C CA . PRO A 1 107 ? 33.879 -3.873 -33.669 1.00 53.72 107 PRO A CA 1
ATOM 852 C C . PRO A 1 107 ? 35.374 -4.225 -33.666 1.00 53.72 107 PRO A C 1
ATOM 854 O O . PRO A 1 107 ? 36.192 -3.485 -33.118 1.00 53.72 107 PRO A O 1
ATOM 857 N N . GLU A 1 108 ? 35.752 -5.346 -34.287 1.00 47.66 108 GLU A N 1
ATOM 858 C CA . GLU A 1 108 ? 37.154 -5.735 -34.418 1.00 47.66 108 GLU A CA 1
ATOM 859 C C . GLU A 1 108 ? 37.834 -4.852 -35.496 1.00 47.66 108 GLU A C 1
ATOM 861 O O . GLU A 1 108 ? 37.398 -4.799 -36.654 1.00 47.66 108 GLU A O 1
ATOM 866 N N . PRO A 1 109 ? 38.888 -4.085 -35.152 1.00 43.53 109 PRO A N 1
ATOM 867 C CA . PRO A 1 109 ? 39.521 -3.153 -36.073 1.00 43.53 109 PRO A CA 1
ATOM 868 C C . PRO A 1 109 ? 40.388 -3.870 -37.120 1.00 43.53 109 PRO A C 1
ATOM 870 O O . PRO A 1 109 ? 41.163 -4.778 -36.832 1.00 43.53 109 PRO A O 1
ATOM 873 N N . LEU A 1 110 ? 40.290 -3.365 -38.350 1.00 49.41 110 LEU A N 1
ATOM 874 C CA . LEU A 1 110 ? 41.021 -3.740 -39.563 1.00 49.41 110 LEU A CA 1
ATOM 875 C C . LEU A 1 110 ? 42.508 -4.090 -39.337 1.00 49.41 110 LEU A C 1
ATOM 877 O O . LEU A 1 110 ? 43.340 -3.200 -39.153 1.00 49.41 110 LEU A O 1
ATOM 881 N N . VAL A 1 111 ? 42.881 -5.360 -39.530 1.00 43.56 111 VAL A N 1
ATOM 882 C CA . VAL A 1 111 ? 44.268 -5.731 -39.861 1.00 43.56 111 VAL A CA 1
ATOM 883 C C . VAL A 1 111 ? 44.279 -6.724 -41.024 1.00 43.56 111 VAL A C 1
ATOM 885 O O . VAL A 1 111 ? 44.043 -7.919 -40.871 1.00 43.56 111 VAL A O 1
ATOM 888 N N . ALA A 1 112 ? 44.541 -6.216 -42.230 1.00 54.97 112 ALA A N 1
ATOM 889 C CA . ALA A 1 112 ? 44.676 -7.026 -43.436 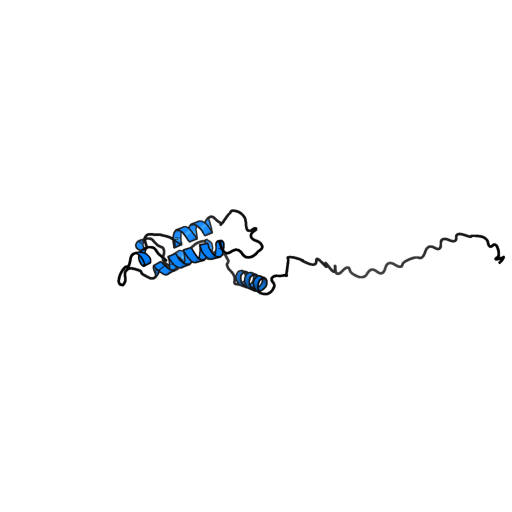1.00 54.97 112 ALA A CA 1
ATOM 890 C C . ALA A 1 112 ? 45.960 -7.871 -43.373 1.00 54.97 112 ALA A C 1
ATOM 892 O O . ALA A 1 112 ? 47.051 -7.393 -43.684 1.00 54.97 112 ALA A O 1
ATOM 893 N N . VAL A 1 113 ? 45.837 -9.141 -42.983 1.00 50.62 113 VAL A N 1
ATOM 894 C CA . VAL A 1 113 ? 46.929 -10.119 -43.086 1.00 50.62 113 VAL A CA 1
ATOM 895 C C . VAL A 1 113 ? 46.967 -10.670 -44.522 1.00 50.62 113 VAL A C 1
ATOM 897 O O . VAL A 1 113 ? 45.975 -11.251 -44.977 1.00 50.62 113 VAL A O 1
ATOM 900 N N . PRO A 1 114 ? 48.079 -10.528 -45.273 1.00 49.12 114 PRO A N 1
ATOM 901 C CA . PRO A 1 114 ? 48.152 -11.032 -46.640 1.00 49.12 114 PRO A CA 1
ATOM 902 C C . PRO A 1 114 ? 48.147 -12.565 -46.642 1.00 49.12 114 PRO A C 1
ATOM 904 O O . PRO A 1 114 ? 49.060 -13.202 -46.113 1.00 49.12 114 PRO A O 1
ATOM 907 N N . HIS A 1 115 ? 47.141 -13.168 -47.274 1.00 46.88 115 HIS A N 1
ATOM 908 C CA . HIS A 1 115 ? 47.092 -14.614 -47.481 1.00 46.88 115 HIS A CA 1
ATOM 909 C C . HIS A 1 115 ? 48.143 -15.025 -48.516 1.00 46.88 115 HIS A C 1
ATOM 911 O O . HIS A 1 115 ? 48.040 -14.702 -49.701 1.00 46.88 115 HIS A O 1
ATOM 917 N N . ARG A 1 116 ? 49.175 -15.748 -48.076 1.00 56.78 116 ARG A N 1
ATOM 918 C CA . ARG A 1 116 ? 50.226 -16.266 -48.954 1.00 56.78 116 ARG A CA 1
ATOM 919 C C . ARG A 1 116 ? 49.865 -17.687 -49.392 1.00 56.78 116 ARG A C 1
ATOM 921 O O . ARG A 1 116 ? 49.867 -18.611 -48.587 1.00 56.78 116 ARG A O 1
ATOM 928 N N . ILE A 1 117 ? 49.560 -17.858 -50.677 1.00 50.34 117 ILE A N 1
ATOM 929 C CA . ILE A 1 117 ? 49.210 -19.153 -51.273 1.00 50.34 117 ILE A CA 1
ATOM 930 C C . ILE A 1 117 ? 50.471 -20.028 -51.362 1.00 50.34 117 ILE A C 1
ATOM 932 O O . ILE A 1 117 ? 51.400 -19.723 -52.110 1.00 50.34 117 ILE A O 1
ATOM 936 N N . HIS A 1 118 ? 50.511 -21.132 -50.619 1.00 38.59 118 HIS A N 1
ATOM 937 C CA . HIS A 1 118 ? 51.471 -22.220 -50.824 1.00 38.59 118 HIS A CA 1
ATOM 938 C C . HIS A 1 118 ? 50.988 -23.156 -51.945 1.00 38.59 118 HIS A C 1
ATOM 940 O O . HIS A 1 118 ? 49.936 -23.788 -51.839 1.00 38.59 118 HIS A O 1
ATOM 946 N N . SER A 1 119 ? 51.772 -23.237 -53.023 1.00 47.34 119 SER A N 1
ATOM 947 C CA . SER A 1 119 ? 51.594 -24.200 -54.113 1.00 47.34 119 SER A CA 1
ATOM 948 C C . SER A 1 119 ? 52.094 -25.574 -53.667 1.00 47.34 119 SER A C 1
ATOM 950 O O . SER A 1 119 ? 53.273 -25.730 -53.349 1.00 47.34 119 SER A O 1
ATOM 952 N N . THR A 1 120 ? 51.215 -26.576 -53.639 1.00 47.56 120 THR A N 1
ATOM 953 C CA . THR A 1 120 ? 51.626 -27.979 -53.520 1.00 47.56 120 THR A CA 1
ATOM 954 C C . THR A 1 120 ? 51.537 -28.638 -54.889 1.00 47.56 120 THR A C 1
ATOM 956 O O . THR A 1 120 ? 50.523 -29.200 -55.291 1.00 47.56 120 THR A O 1
ATOM 959 N N . SER A 1 121 ? 52.644 -28.565 -55.625 1.00 47.09 121 SER A N 1
ATOM 960 C CA . SER A 1 121 ? 52.872 -29.352 -56.831 1.00 47.09 121 SER A CA 1
ATOM 961 C C . SER A 1 121 ? 52.894 -30.842 -56.473 1.00 47.09 121 SER A C 1
ATOM 963 O O . SER A 1 121 ? 53.900 -31.348 -55.974 1.00 47.09 121 SER A O 1
ATOM 965 N N . ARG A 1 122 ? 51.808 -31.571 -56.747 1.00 46.22 122 ARG A N 1
ATOM 966 C CA . ARG A 1 122 ? 51.861 -33.032 -56.901 1.00 46.22 122 ARG A CA 1
ATOM 967 C C . ARG A 1 122 ? 51.720 -33.384 -58.373 1.00 46.22 122 ARG A C 1
ATOM 969 O O . ARG A 1 122 ? 50.647 -33.348 -58.959 1.00 46.22 122 ARG A O 1
ATOM 976 N N . ASN A 1 123 ? 52.880 -33.691 -58.931 1.00 48.69 123 ASN A N 1
ATOM 977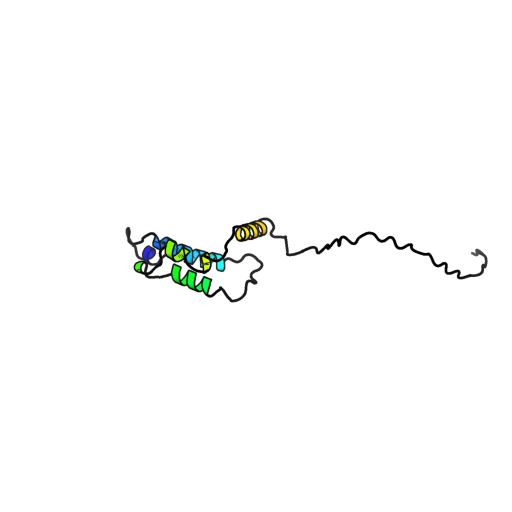 C CA . ASN A 1 123 ? 53.123 -34.239 -60.249 1.00 48.69 123 ASN A CA 1
ATOM 978 C C . ASN A 1 123 ? 52.412 -35.604 -60.357 1.00 48.69 123 ASN A C 1
ATOM 980 O O . ASN A 1 123 ? 52.835 -36.563 -59.711 1.00 48.69 123 ASN A O 1
ATOM 984 N N . VAL A 1 124 ? 51.323 -35.688 -61.125 1.00 42.19 124 VAL A N 1
ATOM 985 C CA . VAL A 1 124 ? 50.755 -36.966 -61.573 1.00 42.19 124 VAL A CA 1
ATOM 986 C C . VAL A 1 124 ? 50.829 -36.979 -63.091 1.00 42.19 124 VAL A C 1
ATOM 988 O O . VAL A 1 124 ? 50.220 -36.172 -63.786 1.00 42.19 124 VAL A O 1
ATOM 991 N N . ARG A 1 125 ? 51.687 -37.882 -63.547 1.00 44.12 125 ARG A N 1
ATOM 992 C CA . ARG A 1 125 ? 52.083 -38.180 -64.915 1.00 44.12 125 ARG A CA 1
ATOM 993 C C . ARG A 1 125 ? 50.875 -38.601 -65.760 1.00 44.12 125 ARG A C 1
ATOM 995 O O . ARG A 1 125 ? 50.050 -39.389 -65.307 1.00 44.12 125 ARG A O 1
ATOM 1002 N N . GLU A 1 126 ? 50.823 -38.057 -66.972 1.00 44.97 126 GLU A N 1
ATOM 1003 C CA . GLU A 1 126 ? 49.913 -38.388 -68.073 1.00 44.97 126 GLU A CA 1
ATOM 1004 C C . GLU A 1 126 ? 49.792 -39.901 -68.296 1.00 44.97 126 GLU A C 1
ATOM 1006 O O . GLU A 1 126 ? 50.828 -40.556 -68.299 1.00 44.97 126 GLU A O 1
ATOM 1011 N N . GLU A 1 127 ? 48.587 -40.410 -68.599 1.00 44.59 127 GLU A N 1
ATOM 1012 C CA . GLU A 1 127 ? 48.361 -41.342 -69.720 1.00 44.59 127 GLU A CA 1
ATOM 1013 C C . GLU A 1 127 ? 46.923 -41.243 -70.289 1.00 44.59 127 GLU A C 1
ATOM 1015 O O . GLU A 1 127 ? 45.918 -41.363 -69.595 1.00 44.59 127 GLU A O 1
ATOM 1020 N N . LYS A 1 128 ? 46.914 -40.969 -71.598 1.00 49.44 128 LYS A N 1
ATOM 1021 C CA . LYS A 1 128 ? 45.910 -41.059 -72.674 1.00 49.44 128 LYS A CA 1
ATOM 1022 C C . LYS A 1 128 ? 44.567 -41.786 -72.462 1.00 49.44 128 LYS A C 1
ATOM 1024 O O . LYS A 1 128 ? 44.480 -42.925 -72.024 1.00 49.44 128 LYS A O 1
ATOM 1029 N N . THR A 1 129 ? 43.553 -41.135 -73.035 1.00 53.09 129 THR A N 1
ATOM 1030 C CA . THR A 1 129 ? 42.235 -41.614 -73.477 1.00 53.09 129 THR A CA 1
ATOM 1031 C C . THR A 1 129 ? 42.284 -42.810 -74.439 1.00 53.09 129 THR A C 1
ATOM 1033 O O . THR A 1 129 ? 43.065 -42.811 -75.393 1.00 53.09 129 THR A O 1
ATOM 1036 N N . ARG A 1 130 ? 41.347 -43.761 -74.287 1.00 45.78 130 ARG A N 1
ATOM 1037 C CA . ARG A 1 130 ? 40.853 -44.595 -75.395 1.00 45.78 130 ARG A CA 1
ATOM 1038 C C . ARG A 1 130 ? 39.428 -45.095 -75.127 1.00 45.78 130 ARG A C 1
ATOM 1040 O O . ARG A 1 130 ? 39.180 -45.768 -74.135 1.00 45.78 130 ARG A O 1
ATOM 1047 N N . SER A 1 131 ? 38.519 -44.720 -76.021 1.00 45.03 131 SER A N 1
ATOM 1048 C CA . SER A 1 131 ? 37.151 -45.228 -76.131 1.00 45.03 131 SER A CA 1
ATOM 1049 C C . SER A 1 131 ? 37.124 -46.668 -76.660 1.00 45.03 131 SER A C 1
ATOM 1051 O O . SER A 1 131 ? 37.855 -46.969 -77.601 1.00 45.03 131 SER A O 1
ATOM 1053 N N . GLU A 1 132 ? 36.251 -47.496 -76.089 1.00 48.12 132 GLU A N 1
ATOM 1054 C CA . GLU A 1 132 ? 35.668 -48.760 -76.594 1.00 48.12 132 GLU A CA 1
ATOM 1055 C C . GLU A 1 132 ? 34.577 -49.110 -75.554 1.00 48.12 132 GLU A C 1
ATOM 1057 O O . GLU A 1 132 ? 34.860 -49.049 -74.359 1.00 48.12 132 GLU A O 1
ATOM 1062 N N . ILE A 1 133 ? 33.296 -49.339 -75.852 1.00 38.66 133 ILE A N 1
ATOM 1063 C CA . ILE A 1 133 ? 32.582 -49.930 -76.996 1.00 38.66 133 ILE A CA 1
ATOM 1064 C C . ILE A 1 133 ? 31.252 -49.191 -77.191 1.00 38.66 133 ILE A C 1
ATOM 1066 O O . ILE A 1 133 ? 30.647 -48.806 -76.163 1.00 38.66 133 ILE A O 1
#

pLDDT: mean 73.89, std 21.31, range [38.59, 97.94]

Radius of gyration: 34.89 Å; Cα contacts (8 Å, |Δi|>4): 65; chains: 1; bounding box: 81×60×92 Å

InterPro domains:
  IPR000719 Protein kinase domain [PS50011] (1-75)
  IPR011009 Protein kinase-like domain superfamily [SSF56112] (1-81)
  IPR050629 STE20/SPS1-related Proline-Alanine-rich Kinase [PTHR48012] (1-100)

Mean predicted aligned error: 15.95 Å

Nearest PDB structures (foldseek):
  5j5t-assembly1_A-2  TM=7.218E-01  e=2.216E-11  Homo sapiens
  4u45-assembly2_A  TM=7.876E-01  e=4.664E-04  Homo sapiens
  4rvt-assembly1_A  TM=7.726E-01  e=4.145E-04  Homo sapiens
  6ra5-assembly1_B  TM=7.769E-01  e=5.247E-04  Homo sapiens
  4rew-assembly1_A  TM=5.021E-01  e=1.263E-01  Homo sapiens

Foldseek 3Di:
DAPQVVPDPDDDRDDPLVVLLVVLVVLVVVVPVDDPPPPPDDDPDPQNVVLSVLSNPNDSVSRDDPVVSCPGPVNPPDDDCVVVVVVVCCVVCVPPDPPPPPPCPPPDDDDDDDDDDDDDDDDDDDDDDDDDD

Organism: Galemys pyrenaicus (NCBI:txid202257)

Sequence (133 aa):
MAPEVAAVERKGGYNQLCDLWAVGITAIELAELQPPMFDLHPMRSNSFHHFVKMALTKNPKKRPNAEKLLQHPFVTQPLTRSLAIELLDKVNNPDHSTYHDFDDDDPEPLVAVPHRIHSTSRNVREEKTRSEI

Solvent-accessible surface area (backbone atoms only — not comparable to full-atom values): 8992 Å² total; per-residue (Å²): 132,39,68,54,58,73,69,45,89,86,76,77,78,66,59,82,58,45,54,39,27,48,50,26,50,51,54,49,47,71,73,67,66,78,64,95,82,78,78,78,58,102,62,79,45,74,49,51,55,50,50,38,54,46,30,55,36,77,55,67,93,74,32,61,52,70,74,62,55,58,68,31,70,69,68,62,46,98,78,64,70,62,65,56,48,57,52,48,49,45,72,76,41,75,82,70,60,86,71,73,74,78,73,72,76,67,89,77,78,92,74,92,73,83,84,78,84,80,83,81,87,76,89,76,82,88,82,83,89,81,93,84,134

Secondary structure (DSSP, 8-state):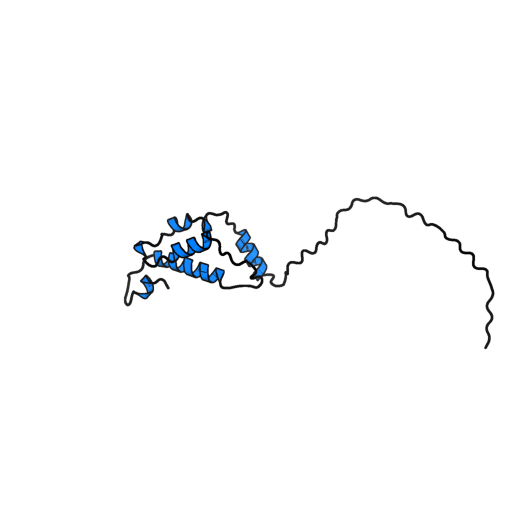
--HHHHT-SSS----THHHHHHHHHHHHHHHHSPPS-----S---HHHHHHHHHHT-SSGGGS--HHHHHTSHHHHS---THHHHHHHHHHH-TT--S-----------------------------------